Protein AF-A0A255H4B0-F1 (afdb_monomer)

Structure (mmCIF, N/CA/C/O backbone):
data_AF-A0A255H4B0-F1
#
_entry.id   AF-A0A255H4B0-F1
#
loop_
_atom_site.group_PDB
_atom_site.id
_atom_site.type_symbol
_atom_site.label_atom_id
_atom_site.label_alt_id
_atom_site.label_comp_id
_atom_site.label_asym_id
_atom_site.label_entity_id
_atom_site.label_seq_id
_atom_site.pdbx_PDB_ins_code
_atom_site.Cartn_x
_atom_site.Cartn_y
_atom_site.Cartn_z
_atom_site.occupancy
_atom_site.B_iso_or_equiv
_atom_site.auth_seq_id
_atom_site.auth_comp_id
_atom_site.auth_asym_id
_atom_site.auth_atom_id
_atom_site.pdbx_PDB_model_num
ATOM 1 N N . MET A 1 1 ? -25.306 6.272 22.770 1.00 43.09 1 MET A N 1
ATOM 2 C CA . MET A 1 1 ? -25.374 6.592 21.329 1.00 43.09 1 MET A CA 1
ATOM 3 C C . MET A 1 1 ? -24.057 6.152 20.724 1.00 43.09 1 MET A C 1
ATOM 5 O O . MET A 1 1 ? -23.032 6.496 21.294 1.00 43.09 1 MET A O 1
ATOM 9 N N . GLY A 1 2 ? -24.117 5.266 19.729 1.00 52.31 2 GLY A N 1
ATOM 10 C CA . GLY A 1 2 ? -23.005 4.414 19.306 1.00 52.31 2 GLY A CA 1
ATOM 11 C C . GLY A 1 2 ? -21.807 5.183 18.764 1.00 52.31 2 GLY A C 1
ATOM 12 O O . GLY A 1 2 ? -21.958 6.084 17.945 1.00 52.31 2 GLY A O 1
ATOM 13 N N . ASP A 1 3 ? -20.637 4.783 19.244 1.00 55.78 3 ASP A N 1
ATOM 14 C CA . ASP A 1 3 ? -19.341 5.056 18.641 1.00 55.78 3 ASP A CA 1
ATOM 15 C C . ASP A 1 3 ? -19.264 4.241 17.339 1.00 55.78 3 ASP A C 1
ATOM 17 O O . ASP A 1 3 ? -18.797 3.106 17.311 1.00 55.78 3 ASP A O 1
ATOM 21 N N . GLU A 1 4 ? -19.865 4.758 16.267 1.00 60.50 4 GLU A N 1
ATOM 22 C CA . GLU A 1 4 ? -19.682 4.204 14.926 1.00 60.50 4 GLU A CA 1
ATOM 23 C C . GLU A 1 4 ? -18.389 4.806 14.366 1.00 60.50 4 GLU A C 1
ATOM 25 O O . GLU A 1 4 ? -18.405 5.711 13.530 1.00 60.50 4 GLU A O 1
ATOM 30 N N . ALA A 1 5 ? -17.246 4.365 14.905 1.00 59.34 5 ALA A N 1
ATOM 31 C CA . ALA A 1 5 ? -15.955 4.631 14.289 1.00 59.34 5 ALA A CA 1
ATOM 32 C C . ALA A 1 5 ? -16.045 4.168 12.828 1.00 59.34 5 ALA A C 1
ATOM 34 O O . ALA A 1 5 ? -16.358 3.007 12.556 1.00 59.34 5 ALA A O 1
ATOM 35 N N . ALA A 1 6 ? -15.872 5.101 11.889 1.00 65.75 6 ALA A N 1
ATOM 36 C CA . ALA A 1 6 ? -16.098 4.847 10.473 1.00 65.75 6 ALA A CA 1
ATOM 37 C C . ALA A 1 6 ? -15.311 3.602 10.031 1.00 65.75 6 ALA A C 1
ATOM 39 O O . ALA A 1 6 ? -14.080 3.576 10.103 1.00 65.75 6 ALA A O 1
ATOM 40 N N . ALA A 1 7 ? -16.040 2.571 9.596 1.00 80.38 7 ALA A N 1
ATOM 41 C CA . ALA A 1 7 ? -15.476 1.263 9.295 1.00 80.38 7 ALA A CA 1
ATOM 42 C C . ALA A 1 7 ? -14.307 1.357 8.302 1.00 80.38 7 ALA A C 1
ATOM 44 O O . ALA A 1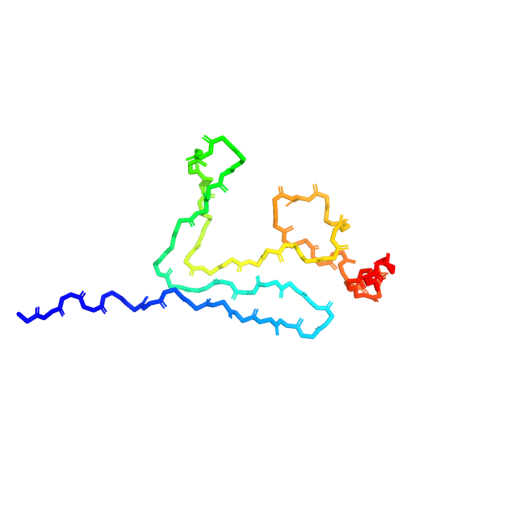 7 ? -14.336 2.140 7.345 1.00 80.38 7 ALA A O 1
ATOM 45 N N . ALA A 1 8 ? -13.288 0.520 8.508 1.00 90.69 8 ALA A N 1
ATOM 46 C CA . ALA A 1 8 ? -12.166 0.419 7.590 1.00 90.69 8 ALA A CA 1
ATOM 47 C C . ALA A 1 8 ? -12.655 0.075 6.172 1.00 90.69 8 ALA A C 1
ATOM 49 O O . ALA A 1 8 ? -13.338 -0.926 5.951 1.00 90.69 8 ALA A O 1
ATOM 50 N N . GLN A 1 9 ? -12.278 0.896 5.193 1.00 94.00 9 GLN A N 1
ATOM 51 C CA . GLN A 1 9 ? -12.596 0.681 3.786 1.00 94.00 9 GLN A CA 1
ATOM 52 C C . GLN A 1 9 ? -11.341 0.265 3.025 1.00 94.00 9 GLN A C 1
ATOM 54 O O . GLN A 1 9 ? -10.321 0.955 3.069 1.00 94.00 9 GLN A O 1
ATOM 59 N N . ILE A 1 10 ? -11.448 -0.820 2.257 1.00 95.56 10 ILE A N 1
ATOM 60 C CA . ILE A 1 10 ? -10.399 -1.296 1.353 1.00 95.56 10 ILE A CA 1
ATOM 61 C C . ILE A 1 10 ? -10.895 -1.135 -0.085 1.00 95.56 10 ILE A C 1
ATOM 63 O O . ILE A 1 10 ? -11.854 -1.777 -0.501 1.00 95.56 10 ILE A O 1
ATOM 67 N N . SER A 1 11 ? -10.241 -0.267 -0.853 1.00 95.31 11 SER A N 1
ATOM 68 C CA . SER A 1 11 ? -10.518 -0.049 -2.275 1.00 95.31 11 SER A CA 1
ATOM 69 C C . SER A 1 11 ? -9.444 -0.699 -3.141 1.00 95.31 11 SER A C 1
ATOM 71 O O . SER A 1 11 ? -8.247 -0.497 -2.928 1.00 95.31 11 SER A O 1
ATOM 73 N N . VAL A 1 12 ? -9.866 -1.450 -4.155 1.00 95.12 12 VAL A N 1
ATOM 74 C CA . VAL A 1 12 ? -8.965 -2.074 -5.128 1.00 95.12 12 VAL A CA 1
ATOM 75 C C . VAL A 1 12 ? -8.781 -1.132 -6.316 1.00 95.12 12 VAL A C 1
ATOM 77 O O . VAL A 1 12 ? -9.703 -0.939 -7.103 1.00 95.12 12 VAL A O 1
ATOM 80 N N . CYS A 1 13 ? -7.592 -0.551 -6.477 1.00 89.81 13 CYS A N 1
ATOM 81 C CA . CYS A 1 13 ? -7.297 0.291 -7.638 1.00 89.81 13 CYS A CA 1
ATOM 82 C C . CYS A 1 13 ? -6.930 -0.583 -8.855 1.00 89.81 13 CYS A C 1
ATOM 84 O O . CYS A 1 13 ? -6.032 -1.421 -8.713 1.00 89.81 13 CYS A O 1
ATOM 86 N N . PRO A 1 14 ? -7.536 -0.396 -10.047 1.00 88.25 14 PRO A N 1
ATOM 87 C CA . PRO A 1 14 ? -7.109 -1.067 -11.281 1.00 88.25 14 PRO A CA 1
ATOM 88 C C . PRO A 1 14 ? -5.604 -0.894 -11.518 1.00 88.25 14 PRO A C 1
ATOM 90 O O . PRO A 1 14 ? -5.080 0.202 -11.327 1.00 88.25 14 PRO A O 1
ATOM 93 N N . ASP A 1 15 ? -4.905 -1.997 -11.806 1.00 85.38 15 ASP A N 1
ATOM 94 C CA . ASP A 1 15 ? -3.437 -2.080 -11.958 1.00 85.38 15 ASP A CA 1
ATOM 95 C C . ASP A 1 15 ? -2.595 -1.456 -10.833 1.00 85.38 15 ASP A C 1
ATOM 97 O O . ASP A 1 15 ? -1.386 -1.250 -10.952 1.00 85.38 15 ASP A O 1
ATOM 101 N N . GLY A 1 16 ? -3.236 -1.200 -9.696 1.00 90.3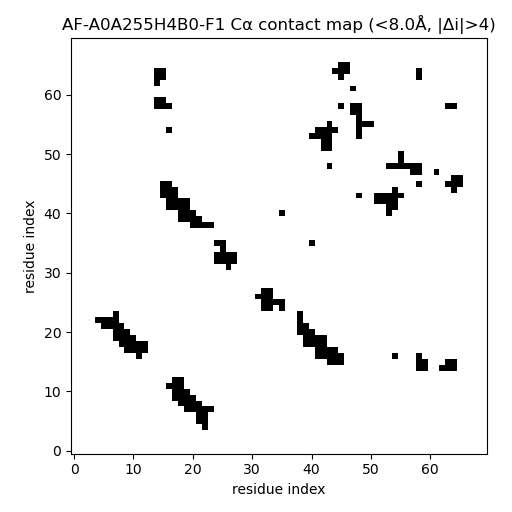1 16 GLY A N 1
ATOM 102 C CA . GLY A 1 16 ? -2.692 -0.422 -8.604 1.00 90.31 16 GLY A CA 1
ATOM 103 C C . GLY A 1 16 ? -2.739 -1.143 -7.258 1.00 90.31 16 GLY A C 1
ATOM 104 O O . GLY A 1 16 ? -3.014 -2.351 -7.177 1.00 90.31 16 GLY A O 1
ATOM 105 N N . PRO A 1 17 ? -2.425 -0.399 -6.187 1.00 95.00 17 PRO A N 1
ATOM 106 C CA . PRO A 1 17 ? -2.392 -0.912 -4.826 1.00 95.00 17 PRO A CA 1
ATOM 107 C C . PRO A 1 17 ? -3.791 -1.157 -4.252 1.00 95.00 17 PRO A C 1
ATOM 109 O O . PRO A 1 17 ? -4.802 -0.758 -4.831 1.00 95.00 17 PRO A O 1
ATOM 112 N N . LEU A 1 18 ? -3.828 -1.773 -3.071 1.00 95.62 18 LEU A N 1
ATOM 113 C CA . LEU A 1 18 ? -5.006 -1.742 -2.206 1.00 95.62 18 LEU A CA 1
ATOM 114 C C . LEU A 1 18 ? -4.954 -0.462 -1.375 1.00 95.62 18 LEU A C 1
ATOM 116 O O . LEU A 1 18 ? -3.983 -0.237 -0.653 1.00 95.62 18 LEU A O 1
ATOM 120 N N . LEU A 1 19 ? -5.967 0.388 -1.494 1.00 95.19 19 LEU A N 1
ATOM 121 C CA . LEU A 1 19 ? -6.066 1.622 -0.729 1.00 95.19 19 LEU A CA 1
ATOM 122 C C . LEU A 1 19 ? -6.931 1.378 0.506 1.00 95.19 19 LEU A C 1
ATOM 124 O O . LEU A 1 19 ? -8.123 1.116 0.376 1.00 95.19 19 LEU A O 1
ATOM 128 N N . VAL A 1 20 ? -6.328 1.472 1.686 1.00 95.12 20 VAL A N 1
ATOM 129 C CA . VAL A 1 20 ? -6.990 1.237 2.975 1.00 95.12 20 VAL A CA 1
ATOM 130 C C . VAL A 1 20 ? -7.191 2.579 3.672 1.00 95.12 20 VAL A C 1
ATOM 132 O O . VAL A 1 20 ? -6.259 3.387 3.720 1.00 95.12 20 VAL A O 1
ATOM 135 N N . ARG A 1 21 ? -8.401 2.843 4.166 1.00 93.69 21 ARG A N 1
ATOM 136 C CA . ARG A 1 21 ? -8.811 4.096 4.820 1.00 93.69 21 ARG A CA 1
ATOM 137 C C . ARG A 1 21 ? -9.645 3.808 6.065 1.00 93.69 21 ARG A C 1
ATOM 139 O O . ARG A 1 21 ? -10.383 2.830 6.070 1.00 93.69 21 ARG A O 1
ATOM 146 N N . GLY A 1 22 ? -9.588 4.704 7.047 1.00 90.25 22 GLY A N 1
ATOM 147 C CA . GLY A 1 22 ? -10.400 4.639 8.268 1.00 90.25 22 GLY A CA 1
ATOM 148 C C . GLY A 1 22 ? -9.570 4.277 9.495 1.00 90.25 22 GLY A C 1
ATOM 149 O O . GLY A 1 22 ? -8.353 4.482 9.496 1.00 90.25 22 GLY A O 1
ATOM 150 N N . ASP A 1 23 ? -10.233 3.756 10.522 1.00 88.94 23 ASP A N 1
ATOM 151 C CA . ASP A 1 23 ? -9.583 3.199 11.706 1.00 88.94 23 ASP A CA 1
ATOM 152 C C . ASP A 1 23 ? -9.283 1.716 11.468 1.00 88.94 23 ASP A C 1
ATOM 154 O O . ASP A 1 23 ? -10.185 0.895 11.311 1.00 88.94 23 ASP A O 1
ATOM 158 N N . PHE A 1 24 ? -7.997 1.386 11.356 1.00 91.19 24 PHE A N 1
ATOM 159 C CA . PHE A 1 24 ? -7.519 0.029 11.111 1.00 91.19 24 PHE A CA 1
ATOM 160 C C . PHE A 1 24 ? -6.131 -0.174 11.712 1.00 91.19 24 PHE A C 1
ATOM 162 O O . PHE A 1 24 ? -5.372 0.776 11.905 1.00 91.19 24 PHE A O 1
ATOM 169 N N . GLU A 1 25 ? -5.786 -1.439 11.918 1.00 92.44 25 GLU A N 1
ATOM 170 C CA . GLU A 1 25 ? -4.442 -1.890 12.254 1.00 92.44 25 GLU A CA 1
ATOM 171 C C . GLU A 1 25 ? -3.943 -2.820 11.151 1.00 92.44 25 GLU A C 1
ATOM 173 O O . GLU A 1 25 ? -4.723 -3.486 10.466 1.00 92.44 25 GLU A O 1
ATOM 178 N N . ILE A 1 26 ? -2.630 -2.845 10.951 1.00 92.56 26 ILE A N 1
ATOM 179 C CA . ILE A 1 26 ? -1.988 -3.811 10.065 1.00 92.56 26 ILE A CA 1
ATOM 180 C C . ILE A 1 26 ? -1.078 -4.650 10.933 1.00 92.56 26 ILE A C 1
ATOM 182 O O . ILE A 1 26 ? -0.221 -4.101 11.615 1.00 92.56 26 ILE A O 1
ATOM 186 N N . LEU A 1 27 ? -1.273 -5.961 10.890 1.00 94.75 27 LEU A N 1
ATOM 187 C CA . LEU A 1 27 ? -0.437 -6.920 11.593 1.00 94.75 27 LEU A CA 1
ATOM 188 C C . LEU A 1 27 ? 0.541 -7.561 10.605 1.00 94.75 27 LEU A C 1
ATOM 190 O O . LEU A 1 27 ? 0.222 -7.718 9.421 1.00 94.75 27 LEU A O 1
ATOM 194 N N . ASP A 1 28 ? 1.728 -7.912 11.080 1.00 92.81 28 ASP A N 1
ATOM 195 C CA . ASP A 1 28 ? 2.662 -8.751 10.336 1.00 92.81 28 ASP A CA 1
ATOM 196 C C . ASP A 1 28 ? 2.306 -10.248 10.445 1.00 92.81 28 ASP A C 1
ATOM 198 O O . ASP A 1 28 ? 1.239 -10.625 10.936 1.00 92.81 28 ASP A O 1
ATOM 202 N N . GLY A 1 29 ? 3.185 -11.115 9.932 1.00 92.00 29 GLY A N 1
ATOM 203 C CA . GLY A 1 29 ? 2.977 -12.566 9.949 1.00 92.00 29 GLY A CA 1
ATOM 204 C C . GLY A 1 29 ? 2.970 -13.186 11.349 1.00 92.00 29 GLY A C 1
ATOM 205 O O . GLY A 1 29 ? 2.415 -14.270 11.515 1.00 92.00 29 GLY A O 1
ATOM 206 N N . ASP A 1 30 ? 3.531 -12.492 12.339 1.00 95.38 30 ASP A N 1
ATOM 207 C CA . ASP A 1 30 ? 3.593 -12.912 13.739 1.00 95.38 30 ASP A CA 1
ATOM 208 C C . ASP A 1 30 ? 2.458 -12.287 14.575 1.00 95.38 30 ASP A C 1
ATOM 210 O O . ASP A 1 30 ? 2.346 -12.535 15.776 1.00 95.38 30 ASP A O 1
ATOM 214 N N . GLY A 1 31 ? 1.586 -11.491 13.945 1.00 94.44 31 GLY A N 1
ATOM 215 C CA . GLY A 1 31 ? 0.483 -10.796 14.604 1.00 94.44 31 GLY A CA 1
ATOM 216 C C . GLY A 1 31 ? 0.893 -9.491 15.288 1.00 94.44 31 GLY A C 1
ATOM 217 O O . GLY A 1 31 ? 0.087 -8.918 16.022 1.00 94.44 31 GLY A O 1
ATOM 218 N N . MET A 1 32 ? 2.114 -8.999 15.063 1.00 95.00 32 MET A N 1
ATOM 219 C CA . MET A 1 32 ? 2.594 -7.753 15.658 1.00 95.00 32 MET A CA 1
ATOM 220 C C . MET A 1 32 ? 2.136 -6.540 14.833 1.00 95.00 32 MET A C 1
ATOM 222 O O . MET A 1 32 ? 2.198 -6.567 13.600 1.00 95.00 32 MET A O 1
ATOM 226 N N . PRO A 1 33 ? 1.680 -5.451 15.480 1.00 93.88 33 PRO A N 1
ATOM 227 C CA . PRO A 1 33 ? 1.188 -4.277 14.774 1.00 93.88 33 PRO A CA 1
ATOM 228 C C . PRO A 1 33 ? 2.325 -3.517 14.085 1.00 93.88 33 PRO A C 1
ATOM 230 O O . PRO A 1 33 ? 3.324 -3.136 14.699 1.00 93.88 33 PRO A O 1
ATOM 233 N N . ILE A 1 34 ? 2.137 -3.236 12.798 1.00 92.31 34 ILE A N 1
ATOM 234 C CA . ILE A 1 34 ? 3.029 -2.412 11.990 1.00 92.31 34 ILE A CA 1
ATOM 235 C C . ILE A 1 34 ? 2.649 -0.936 12.186 1.00 92.31 34 ILE A C 1
ATOM 237 O O . ILE A 1 34 ? 1.501 -0.563 11.923 1.00 92.31 34 ILE A O 1
ATOM 241 N N . PRO A 1 35 ? 3.596 -0.059 12.574 1.00 89.94 35 PRO A N 1
ATOM 242 C CA . PRO A 1 35 ? 3.334 1.366 12.724 1.00 89.94 35 PRO A CA 1
ATOM 243 C C . PRO A 1 35 ? 2.788 1.994 11.438 1.00 89.94 35 PRO A C 1
ATOM 245 O O . PRO A 1 35 ? 3.421 1.954 10.379 1.00 89.94 35 PRO A O 1
ATOM 248 N N . LEU A 1 36 ? 1.608 2.606 11.540 1.00 86.81 36 LEU A N 1
ATOM 249 C CA . LEU A 1 36 ? 0.969 3.274 10.414 1.00 86.81 36 LEU A CA 1
ATOM 250 C C . LEU A 1 36 ? 1.430 4.733 10.332 1.00 86.81 36 LEU A C 1
ATOM 252 O O . LEU A 1 36 ? 1.242 5.490 11.283 1.00 86.81 36 LEU A O 1
ATOM 256 N N . PRO A 1 37 ? 1.953 5.188 9.182 1.00 78.31 37 PRO A N 1
ATOM 257 C CA . PRO A 1 37 ? 2.356 6.584 9.027 1.00 78.31 37 PRO A CA 1
ATOM 258 C C . PRO A 1 37 ? 1.161 7.547 8.929 1.00 78.31 37 PRO A C 1
ATOM 260 O O . PRO A 1 37 ? 1.336 8.759 9.021 1.00 78.31 37 PRO A O 1
ATOM 263 N N . ARG A 1 38 ? -0.047 7.037 8.643 1.00 85.75 38 ARG A N 1
ATOM 264 C CA . ARG A 1 38 ? -1.265 7.824 8.382 1.00 85.75 38 ARG A CA 1
ATOM 265 C C . ARG A 1 38 ? -2.515 6.939 8.355 1.00 85.75 38 ARG A C 1
ATOM 267 O O . ARG A 1 38 ? -2.429 5.761 8.033 1.00 85.75 38 ARG A O 1
ATOM 274 N N . ARG A 1 39 ? -3.690 7.559 8.532 1.00 86.44 39 ARG A N 1
ATOM 275 C CA . ARG A 1 39 ? -5.044 6.952 8.443 1.00 86.44 39 ARG A CA 1
ATOM 276 C C . ARG A 1 39 ? -5.452 6.469 7.041 1.00 86.44 39 ARG A C 1
ATOM 278 O O . ARG A 1 39 ? -6.596 6.101 6.788 1.00 86.44 39 ARG A O 1
ATOM 285 N N . THR A 1 40 ? -4.554 6.561 6.068 1.00 92.81 40 THR A N 1
ATOM 286 C CA . THR A 1 40 ? -4.778 6.074 4.707 1.00 92.81 40 THR A CA 1
ATOM 287 C C . THR A 1 40 ? -3.480 5.527 4.170 1.00 92.81 40 THR A C 1
ATOM 289 O O . THR A 1 40 ? -2.518 6.276 4.020 1.00 92.81 40 THR A O 1
ATOM 292 N N . VAL A 1 41 ? -3.450 4.248 3.829 1.00 94.88 41 VAL A N 1
ATOM 293 C CA . VAL A 1 41 ? -2.244 3.577 3.340 1.00 94.88 41 VAL A CA 1
ATOM 294 C C . VAL A 1 41 ? -2.510 2.883 2.015 1.00 94.88 41 VAL A C 1
ATOM 296 O O . VAL A 1 41 ? -3.644 2.548 1.681 1.00 94.88 41 VAL A O 1
ATOM 299 N N . ALA A 1 42 ? -1.446 2.692 1.242 1.00 95.31 42 ALA A N 1
ATOM 300 C CA . ALA A 1 42 ? -1.487 1.962 -0.014 1.00 95.31 42 ALA A CA 1
ATOM 301 C C . ALA A 1 42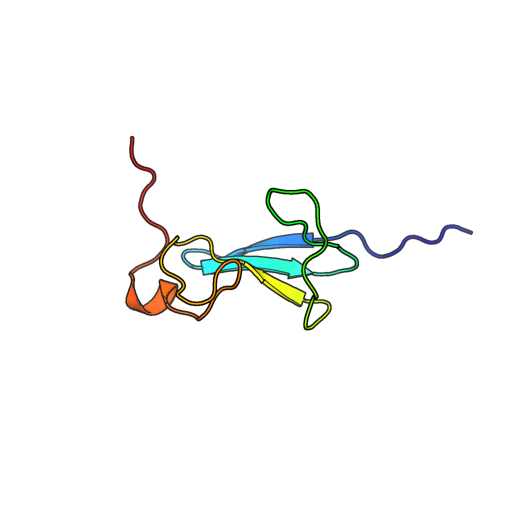 ? -0.640 0.699 0.135 1.00 95.31 42 ALA A C 1
ATOM 303 O O . ALA A 1 42 ? 0.576 0.798 0.308 1.00 95.31 42 ALA A O 1
ATOM 304 N N . LEU A 1 43 ? -1.268 -0.471 0.061 1.00 95.31 43 LEU A N 1
ATOM 305 C CA . LEU A 1 43 ? -0.593 -1.761 0.162 1.00 95.31 43 LEU A CA 1
ATOM 306 C C . LEU A 1 43 ? -0.202 -2.277 -1.215 1.00 95.31 43 LEU A C 1
ATOM 308 O O . LEU A 1 43 ? -0.946 -2.160 -2.195 1.00 95.31 43 LEU A O 1
ATOM 312 N N . CYS A 1 44 ? 0.998 -2.842 -1.293 1.00 94.62 44 CYS A N 1
ATOM 313 C CA . CYS A 1 44 ? 1.505 -3.436 -2.512 1.00 94.62 44 CYS A CA 1
ATOM 314 C C . CYS A 1 44 ? 0.656 -4.650 -2.888 1.00 94.62 44 CYS A C 1
ATOM 316 O O . CYS A 1 44 ? 0.583 -5.625 -2.150 1.00 94.62 44 CYS A O 1
ATOM 318 N N . ARG A 1 45 ? 0.076 -4.602 -4.087 1.00 93.56 45 ARG A N 1
ATOM 319 C CA . ARG A 1 45 ? -0.619 -5.739 -4.701 1.00 93.56 45 ARG A CA 1
ATOM 320 C C . ARG A 1 45 ? 0.169 -6.376 -5.847 1.00 93.56 45 ARG A C 1
ATOM 322 O O . ARG A 1 45 ? -0.091 -7.510 -6.218 1.00 93.56 45 ARG A O 1
ATOM 329 N N . CYS A 1 46 ? 1.149 -5.668 -6.414 1.00 90.50 46 CYS A N 1
ATOM 330 C CA . CYS A 1 46 ? 1.896 -6.158 -7.576 1.00 90.50 46 CYS A CA 1
ATOM 331 C C . CYS A 1 46 ? 3.071 -7.089 -7.237 1.00 90.50 46 CYS A C 1
ATOM 333 O O . CYS A 1 46 ? 3.675 -7.657 -8.144 1.00 90.50 46 CYS A O 1
ATOM 335 N N . GLY A 1 47 ? 3.440 -7.204 -5.956 1.00 90.12 47 GLY A N 1
ATOM 336 C CA . GLY A 1 47 ? 4.563 -8.020 -5.478 1.00 90.12 47 GLY A CA 1
ATOM 337 C C . GLY A 1 47 ? 5.959 -7.430 -5.726 1.00 90.12 47 GLY A C 1
ATOM 338 O O . GLY A 1 47 ? 6.946 -7.947 -5.206 1.00 90.12 47 GLY A O 1
ATOM 339 N N . ARG A 1 48 ? 6.065 -6.325 -6.471 1.00 90.56 48 ARG A N 1
ATOM 340 C CA . ARG A 1 48 ? 7.350 -5.757 -6.916 1.00 90.56 48 ARG A CA 1
ATOM 341 C C . ARG A 1 48 ? 7.859 -4.576 -6.087 1.00 90.56 48 ARG A C 1
ATOM 343 O O . ARG A 1 48 ? 8.950 -4.106 -6.360 1.00 90.56 48 ARG A O 1
ATOM 350 N N . SER A 1 49 ? 7.100 -4.113 -5.091 1.00 93.12 49 SER A N 1
ATOM 351 C CA . SER A 1 49 ? 7.553 -3.030 -4.205 1.00 93.12 49 SER A CA 1
ATOM 352 C C . SER A 1 49 ? 8.843 -3.415 -3.477 1.00 93.12 49 SER A C 1
ATOM 354 O O . SER A 1 49 ? 8.958 -4.550 -2.994 1.00 93.12 49 SER A O 1
ATOM 356 N N . ALA A 1 50 ? 9.778 -2.473 -3.381 1.00 93.62 50 ALA A N 1
ATOM 357 C CA . ALA A 1 50 ? 10.977 -2.579 -2.554 1.00 93.62 50 ALA A CA 1
ATOM 358 C C . ALA A 1 50 ? 10.691 -2.240 -1.080 1.00 93.62 50 ALA A C 1
ATOM 360 O O . ALA A 1 50 ? 11.452 -2.628 -0.202 1.00 93.62 50 ALA A O 1
ATOM 361 N N . ASN A 1 51 ? 9.569 -1.570 -0.801 1.00 92.19 51 ASN A N 1
ATOM 362 C CA . ASN A 1 51 ? 9.159 -1.139 0.534 1.00 92.19 51 ASN A CA 1
ATOM 363 C C . ASN A 1 51 ? 7.920 -1.908 1.023 1.00 92.19 51 ASN A C 1
ATOM 365 O O . ASN A 1 51 ? 6.912 -1.309 1.396 1.00 92.19 51 ASN A O 1
ATOM 369 N N . LYS A 1 52 ? 7.935 -3.243 0.941 1.00 91.56 52 LYS A N 1
ATOM 370 C CA . LYS A 1 52 ? 6.801 -4.072 1.390 1.00 91.56 52 LYS A CA 1
ATOM 371 C C . LYS A 1 52 ? 6.530 -3.852 2.889 1.00 91.56 52 LYS A C 1
ATOM 373 O O . LYS A 1 52 ? 7.482 -3.674 3.641 1.00 91.56 52 LYS A O 1
ATOM 378 N N . PRO A 1 53 ? 5.259 -3.884 3.329 1.00 93.31 53 PRO A N 1
ATOM 379 C CA . PRO A 1 53 ? 4.034 -4.189 2.571 1.00 93.31 53 PRO A CA 1
ATOM 380 C C . PRO A 1 53 ? 3.470 -3.005 1.759 1.00 93.31 53 PRO A C 1
ATOM 382 O O . PRO A 1 53 ? 2.422 -3.126 1.124 1.00 93.31 53 PRO A O 1
ATOM 385 N N . TRP A 1 54 ? 4.148 -1.860 1.735 1.00 94.94 54 TRP A N 1
ATOM 386 C CA . TRP A 1 54 ? 3.660 -0.616 1.143 1.00 94.94 54 TRP A CA 1
ATOM 387 C C . TRP A 1 54 ? 3.850 -0.548 -0.368 1.00 94.94 54 TRP A C 1
ATOM 389 O O . TRP A 1 54 ? 4.750 -1.150 -0.950 1.00 94.94 54 TRP A O 1
ATOM 399 N N . CYS A 1 55 ? 2.997 0.227 -1.028 1.00 94.44 55 CYS A N 1
ATOM 400 C CA . CYS A 1 55 ? 3.151 0.576 -2.429 1.00 94.44 55 CYS A CA 1
ATOM 401 C C . CYS A 1 55 ? 4.103 1.769 -2.597 1.00 94.44 55 CYS A C 1
ATOM 403 O O . CYS A 1 55 ? 3.827 2.860 -2.109 1.00 94.44 55 CYS A O 1
ATOM 405 N N . ASP A 1 56 ? 5.156 1.579 -3.387 1.00 93.19 56 ASP A N 1
ATOM 406 C CA . ASP A 1 56 ? 6.180 2.570 -3.755 1.00 93.19 56 ASP A CA 1
ATOM 407 C C . ASP A 1 56 ? 6.045 3.061 -5.214 1.00 93.19 56 ASP A C 1
ATOM 409 O O . ASP A 1 56 ? 6.973 3.610 -5.795 1.00 93.19 56 ASP A O 1
ATOM 413 N N . ALA A 1 57 ? 4.878 2.834 -5.825 1.00 91.25 57 ALA A N 1
ATOM 414 C CA . ALA A 1 57 ? 4.582 3.103 -7.235 1.00 91.25 57 ALA A CA 1
ATOM 415 C C . ALA A 1 57 ? 5.339 2.242 -8.270 1.00 91.25 57 ALA A C 1
ATOM 417 O O . ALA A 1 57 ? 5.118 2.431 -9.468 1.00 91.25 57 ALA A O 1
ATOM 418 N N . THR A 1 58 ? 6.099 1.216 -7.861 1.00 91.62 58 THR A N 1
ATOM 419 C CA . THR A 1 58 ? 6.741 0.265 -8.794 1.00 91.62 58 THR A CA 1
ATOM 420 C C . THR A 1 58 ? 5.733 -0.410 -9.732 1.00 91.62 58 THR A C 1
ATOM 422 O O . THR A 1 58 ? 6.063 -0.715 -10.874 1.00 91.62 58 THR A O 1
ATOM 425 N N . HIS A 1 59 ? 4.468 -0.571 -9.315 1.00 87.44 59 HIS A N 1
ATOM 426 C CA . HIS A 1 59 ? 3.389 -1.103 -10.167 1.00 87.44 59 HIS A CA 1
ATOM 427 C C . HIS A 1 59 ? 3.211 -0.340 -11.492 1.00 87.44 59 HIS A C 1
ATOM 429 O O . HIS A 1 59 ? 2.856 -0.956 -12.494 1.00 87.44 59 HIS A O 1
ATOM 435 N N . LYS A 1 60 ? 3.505 0.968 -11.519 1.00 86.38 60 LYS A N 1
ATOM 436 C CA . LYS A 1 60 ? 3.397 1.799 -12.728 1.00 86.38 60 LYS A CA 1
ATOM 437 C C . LYS A 1 60 ? 4.481 1.474 -13.752 1.00 86.38 60 LYS A C 1
ATOM 439 O O . LYS A 1 60 ? 4.221 1.495 -14.944 1.00 86.38 60 LYS A O 1
ATOM 444 N N . GLN A 1 61 ? 5.682 1.155 -13.276 1.00 80.56 61 GLN A N 1
ATOM 445 C CA . GLN A 1 61 ? 6.824 0.781 -14.118 1.00 80.56 61 GLN A CA 1
ATOM 446 C C . GLN A 1 61 ? 6.760 -0.696 -14.530 1.00 80.56 61 GLN A C 1
ATOM 448 O O . GLN A 1 61 ? 7.298 -1.105 -15.551 1.00 80.56 61 GLN A O 1
ATOM 453 N N . ALA A 1 62 ? 6.084 -1.503 -13.716 1.00 65.38 62 ALA A N 1
ATOM 454 C CA . ALA A 1 62 ? 5.989 -2.945 -13.846 1.00 65.38 62 ALA A CA 1
ATOM 455 C C . ALA A 1 62 ? 4.843 -3.464 -14.732 1.00 65.38 62 ALA A C 1
ATOM 457 O O . ALA A 1 62 ? 4.828 -4.665 -15.012 1.00 65.38 62 ALA A O 1
ATOM 458 N N . GLY A 1 63 ? 3.900 -2.604 -15.131 1.00 58.66 63 GLY A N 1
ATOM 459 C CA . GLY A 1 63 ? 2.739 -2.993 -15.939 1.00 58.66 63 GLY A CA 1
ATOM 460 C C . GLY A 1 63 ? 1.615 -3.684 -15.156 1.00 58.66 63 GLY A C 1
ATOM 461 O O . GLY A 1 63 ? 0.998 -4.601 -15.683 1.00 58.66 63 GLY A O 1
ATOM 462 N N . GLY A 1 64 ? 1.350 -3.273 -13.909 1.00 58.81 64 GLY A N 1
ATOM 463 C CA . GLY A 1 64 ? 0.255 -3.823 -13.093 1.00 58.81 64 GLY A CA 1
ATOM 464 C C . GLY A 1 64 ? 0.640 -5.045 -12.241 1.00 58.81 64 GLY A C 1
ATOM 465 O O . GLY A 1 64 ? 1.822 -5.410 -12.150 1.00 58.81 64 GLY A O 1
ATOM 466 N N . PRO A 1 65 ? -0.316 -5.649 -11.504 1.00 57.53 65 PRO A N 1
ATOM 467 C CA . PRO A 1 65 ? -0.060 -6.883 -10.772 1.00 57.53 65 PRO A CA 1
ATOM 468 C C . PRO A 1 65 ? 0.331 -8.005 -11.738 1.00 57.53 65 PRO A C 1
ATOM 470 O O . PR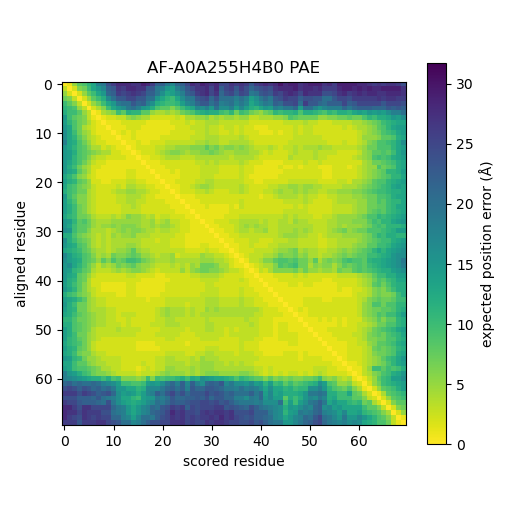O A 1 65 ? -0.136 -8.039 -12.874 1.00 57.53 65 PRO A O 1
ATOM 473 N N . ARG A 1 66 ? 1.199 -8.936 -11.299 1.00 53.22 66 ARG A N 1
ATOM 474 C CA . ARG A 1 66 ? 1.410 -10.179 -12.062 1.00 53.22 66 ARG A CA 1
ATOM 475 C C . ARG A 1 66 ? 0.027 -10.773 -12.337 1.00 53.22 66 ARG A C 1
ATOM 477 O O . ARG A 1 66 ? -0.762 -10.891 -11.399 1.00 53.22 66 ARG A O 1
ATOM 484 N N . ALA A 1 67 ? 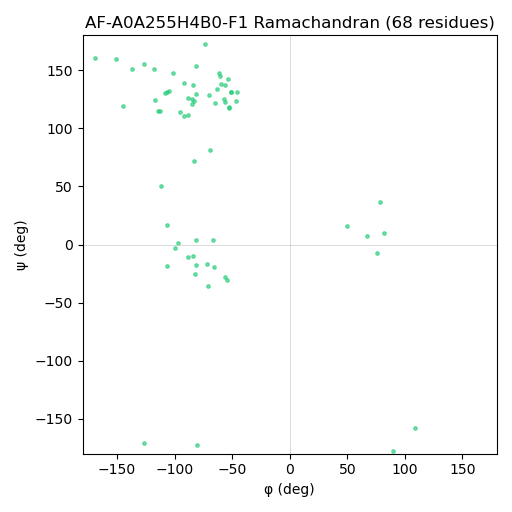-0.239 -11.149 -13.590 1.00 51.22 67 ALA A N 1
ATOM 485 C CA . ALA A 1 67 ? -1.301 -12.102 -13.877 1.00 51.22 67 ALA A CA 1
ATOM 486 C C . ALA A 1 67 ? -1.155 -13.249 -12.871 1.00 51.22 67 ALA A C 1
ATOM 488 O O . ALA A 1 67 ? -0.025 -13.701 -12.633 1.00 51.22 67 ALA A O 1
ATOM 489 N N . ALA A 1 68 ? -2.257 -13.631 -12.221 1.00 45.75 68 ALA A N 1
ATOM 490 C CA . ALA A 1 68 ? -2.262 -14.788 -11.341 1.00 45.75 68 ALA A CA 1
ATOM 491 C C . ALA A 1 68 ? -1.567 -15.931 -12.092 1.00 45.75 68 ALA A C 1
ATOM 493 O O . ALA A 1 68 ? -1.912 -16.209 -13.242 1.00 45.75 68 ALA A O 1
ATOM 494 N N . ALA A 1 69 ? -0.517 -16.502 -11.495 1.00 42.81 69 ALA A N 1
ATOM 495 C CA . ALA A 1 69 ? -0.005 -17.763 -12.005 1.00 42.81 69 ALA A CA 1
ATOM 496 C C . ALA A 1 69 ? -1.184 -18.758 -11.983 1.00 42.81 69 ALA A C 1
ATOM 498 O O . ALA A 1 69 ? -1.962 -18.685 -11.025 1.00 42.81 69 ALA A O 1
A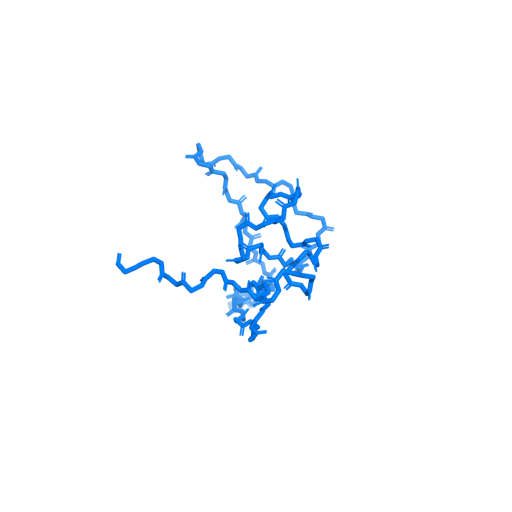TOM 499 N N . PRO A 1 70 ? -1.366 -19.569 -13.040 1.00 47.22 70 PRO A N 1
ATOM 500 C CA . PRO A 1 70 ? -2.477 -20.514 -13.121 1.00 47.22 70 PRO A CA 1
ATOM 501 C C . PRO A 1 70 ? -2.502 -21.473 -11.928 1.00 47.22 70 PRO A C 1
ATOM 503 O O . PRO A 1 70 ? -1.413 -21.761 -11.377 1.00 47.22 70 PRO A O 1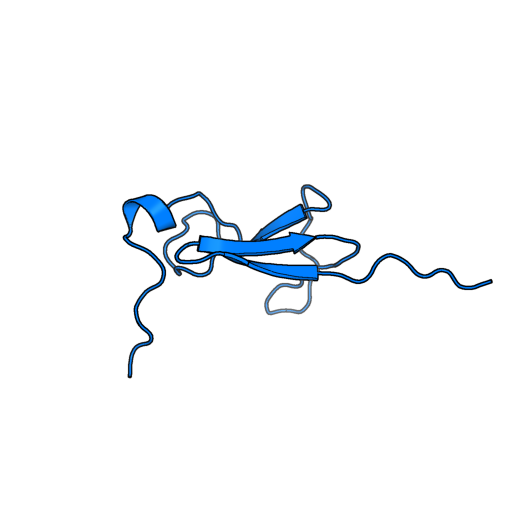
#

Radius of gyration: 14.0 Å; Cα contacts (8 Å, |Δi|>4): 111; chains: 1; bounding box: 36×28×37 Å

Solvent-accessible surface area (backbone atoms only — not comparable to full-atom values): 4427 Å² total; per-residue (Å²): 133,83,87,7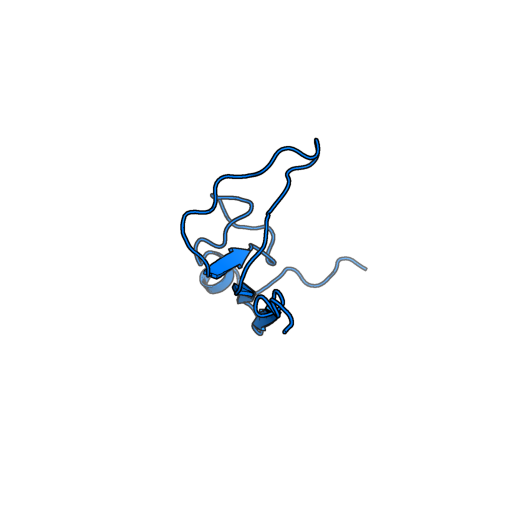5,71,60,69,61,43,78,44,80,44,86,59,45,36,38,39,39,37,48,69,78,85,46,60,51,98,87,65,49,76,53,89,72,96,53,65,58,48,45,32,47,60,39,80,67,40,90,53,69,70,31,51,72,63,43,34,74,82,64,73,24,44,68,75,78,77,131

Secondary structure (DSSP, 8-state):
----PPPPEEEE-TTS-EEEESS---B-TTSPBPPPSSSEEEE--SS--SSTTB--SHHHHHTSS-----

Foldseek 3Di:
DDPPQPDWDWDDDFLFFTKIAGDDFDADPVRHTDDDPDRIFTADQQPPDPDPRGDPPVSVVVVGHPDPDD

pLDDT: mean 83.59, std 15.94, range [42.81, 95.62]

InterPro domains:
  IPR018967 Iron-binding zinc finger, CDGSH type [PF09360] (15-60)
  IPR018967 Iron-binding zinc finger, CDGSH type [SM00704] (34-65)
  IPR042216 MitoNEET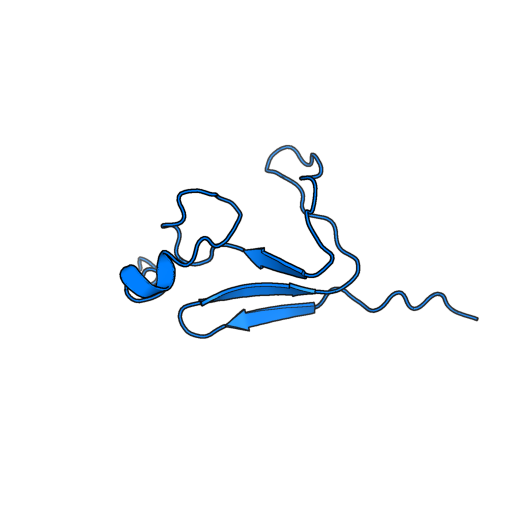, CDGSH iron-sulfur domain [G3DSA:3.40.5.90] (6-68)

Mean predicted aligned error: 7.43 Å

Organism: NCBI:txid2016507

Nearest PDB structures (foldseek):
  3tbm-assembly1_B  TM=9.067E-01  e=7.690E-06  Ralstonia pseudosolanacearum GMI1000

Sequence (70 aa):
MGDEAAAAQISVCPDGPLLVRGDFEILDGDGMPIPLPRRTVALCRCGRSANKPWCDATHKQAGGPRAAAP